Protein AF-A0A1I1KFM7-F1 (afdb_monomer_lite)

Foldseek 3Di:
DDDDDPDDPPPPPPPPPAADDPVNLVVQLVVQLVVVVVVVAVDSNQLSVQLSVVCCVVCRHPVCCVVQDPVNSVVSSCVSGDPLRVQFDPCDPVNLVVQLVVQLVVCVVVVPPDSNQLSVQLSVLCCVQQGGPVSVVVDDPVSSVVSSVVSD

pLDDT: mean 82.23, std 13.73, range [41.28, 96.25]

Radius of gyration: 26.23 Å; chains: 1; bounding box: 66×29×95 Å

Organism: NCBI:txid927664

Sequence (152 aa):
MKNKFVWLLLLTLAACTPRWEDEEKEKFRQDCMRGATNSNFGNPEVYCDCMLNNLMKAYPNPDDIHELTPEQLATYAMDCADSAQRDAIVWQPAVEQAFKDSCLKMAAQTQKVNPDQYCDCVLDGVKKRFRTTNDLSQLNPQTMQAIGQTCQ

Secondary structure (DSSP, 8-state):
---------------------HHHHHHHHHHHHHHHHHTT-S-HHHHHHHHHHHHHHH-SSGGGGGG--HHHHHHHHHHH--HHHHTB----HHHHHHHHHHHHHHHHHTT-SSHHHHHHHHHHHHHHH--BHHHHTT--HHHHHHHHHTT-

Structure (mmCIF, N/CA/C/O backbone):
data_AF-A0A1I1KFM7-F1
#
_entry.id   AF-A0A1I1KFM7-F1
#
loop_
_atom_site.group_PDB
_atom_site.id
_atom_site.type_symbol
_atom_site.label_atom_id
_atom_site.label_alt_id
_atom_site.label_comp_id
_atom_site.label_asym_id
_atom_site.label_entity_id
_atom_site.label_seq_id
_atom_site.pdbx_PDB_ins_code
_atom_site.Cartn_x
_atom_site.Cartn_y
_atom_site.Cartn_z
_atom_site.occupancy
_atom_site.B_iso_or_equiv
_atom_site.auth_seq_id
_atom_site.auth_comp_id
_atom_site.auth_asym_id
_atom_site.auth_atom_id
_atom_site.pdbx_PDB_model_num
ATOM 1 N N . MET A 1 1 ? 43.068 -18.664 -65.255 1.00 41.28 1 MET A N 1
ATOM 2 C CA . MET A 1 1 ? 43.772 -18.554 -63.957 1.00 41.28 1 MET A CA 1
ATOM 3 C C . MET A 1 1 ? 43.002 -17.558 -63.099 1.00 41.28 1 MET A C 1
ATOM 5 O O . MET A 1 1 ? 42.843 -16.429 -63.521 1.00 41.28 1 MET A O 1
ATOM 9 N N . LYS A 1 2 ? 42.181 -18.081 -62.176 1.00 49.47 2 LYS A N 1
ATOM 10 C CA . LYS A 1 2 ? 42.231 -17.822 -60.721 1.00 49.47 2 LYS A CA 1
ATOM 11 C C . LYS A 1 2 ? 42.126 -16.336 -60.341 1.00 49.47 2 LYS A C 1
ATOM 13 O O . LYS A 1 2 ? 43.108 -15.621 -60.429 1.00 49.47 2 LYS A O 1
ATOM 18 N N . ASN A 1 3 ? 40.939 -15.931 -59.883 1.00 44.62 3 ASN A N 1
ATOM 19 C CA . ASN A 1 3 ? 40.751 -15.310 -58.565 1.00 44.62 3 ASN A CA 1
ATOM 20 C C . ASN A 1 3 ? 39.252 -15.283 -58.229 1.00 44.62 3 ASN A C 1
ATOM 22 O O . ASN A 1 3 ? 38.546 -14.297 -58.399 1.00 44.62 3 ASN A O 1
ATOM 26 N N . LYS A 1 4 ? 38.771 -16.454 -57.797 1.00 54.16 4 LYS A N 1
ATOM 27 C CA . LYS A 1 4 ? 37.578 -16.586 -56.956 1.00 54.16 4 LYS A CA 1
ATOM 28 C C . LYS A 1 4 ? 37.987 -16.225 -55.522 1.00 54.16 4 LYS A C 1
ATOM 30 O O . LYS A 1 4 ? 39.154 -16.401 -55.188 1.00 54.16 4 LYS A O 1
ATOM 35 N N . PHE A 1 5 ? 37.014 -15.855 -54.693 1.00 50.94 5 PHE A N 1
ATOM 36 C CA . PHE A 1 5 ? 37.128 -15.765 -53.231 1.00 50.94 5 PHE A CA 1
ATOM 37 C C . PHE A 1 5 ? 37.816 -14.521 -52.651 1.00 50.94 5 PHE A C 1
ATOM 39 O O . PHE A 1 5 ? 38.772 -14.622 -51.891 1.00 50.94 5 PHE A O 1
ATOM 46 N N . VAL A 1 6 ? 37.222 -13.346 -52.871 1.00 54.34 6 VAL A N 1
ATOM 47 C CA . VAL A 1 6 ? 37.162 -12.359 -51.780 1.00 54.34 6 VAL A CA 1
ATOM 48 C C . VAL A 1 6 ? 35.892 -12.674 -50.992 1.00 54.34 6 VAL A C 1
ATOM 50 O O . VAL A 1 6 ? 34.801 -12.210 -51.308 1.00 54.34 6 VAL A O 1
ATOM 53 N N . TRP A 1 7 ? 36.060 -13.598 -50.044 1.00 49.91 7 TRP A N 1
ATOM 54 C CA . TRP A 1 7 ? 35.162 -13.890 -48.927 1.00 49.91 7 TRP A CA 1
ATOM 55 C C . TRP A 1 7 ? 34.634 -12.568 -48.337 1.00 49.91 7 TRP A C 1
ATOM 57 O O . TRP A 1 7 ? 35.424 -11.713 -47.956 1.00 49.91 7 TRP A O 1
ATOM 67 N N . LEU A 1 8 ? 33.332 -12.268 -48.364 1.00 52.88 8 LEU A N 1
ATOM 68 C CA . LEU A 1 8 ? 32.340 -12.754 -47.392 1.00 52.88 8 LEU A CA 1
ATOM 69 C C . LEU A 1 8 ? 32.904 -12.864 -45.964 1.00 52.88 8 LEU A C 1
ATOM 71 O O . LEU A 1 8 ? 32.916 -13.932 -45.366 1.00 52.88 8 LEU A O 1
ATOM 75 N N . LEU A 1 9 ? 33.365 -11.738 -45.422 1.00 56.00 9 LEU A N 1
ATOM 76 C CA . LEU A 1 9 ? 33.525 -11.511 -43.981 1.00 56.00 9 LEU A CA 1
ATOM 77 C C . LEU A 1 9 ? 32.798 -10.215 -43.587 1.00 56.00 9 LEU A C 1
ATOM 79 O O . LEU A 1 9 ? 33.349 -9.326 -42.949 1.00 56.00 9 LEU A O 1
ATOM 83 N N . LEU A 1 10 ? 31.520 -10.115 -43.966 1.00 58.28 10 LEU A N 1
ATOM 84 C CA . LEU A 1 10 ? 30.553 -9.335 -43.194 1.00 58.28 10 LEU A CA 1
ATOM 85 C C . LEU A 1 10 ? 30.212 -10.179 -41.962 1.00 58.28 10 LEU A C 1
ATOM 87 O O . LEU A 1 10 ? 29.202 -10.874 -41.918 1.00 58.28 10 LEU A O 1
ATOM 91 N N . LEU A 1 11 ? 31.127 -10.165 -40.990 1.00 57.09 11 LEU A N 1
ATOM 92 C CA . LEU A 1 11 ? 30.841 -10.512 -39.604 1.00 57.09 11 LEU A CA 1
ATOM 93 C C . LEU A 1 11 ? 29.806 -9.496 -39.122 1.00 57.09 11 LEU A C 1
ATOM 95 O O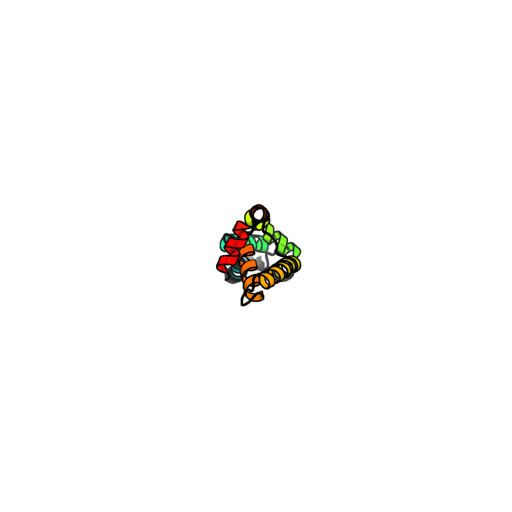 . LEU A 1 11 ? 30.134 -8.421 -38.625 1.00 57.09 11 LEU A O 1
ATOM 99 N N . THR A 1 12 ? 28.536 -9.827 -39.333 1.00 59.31 12 THR A N 1
ATOM 100 C CA . THR A 1 12 ? 27.434 -9.276 -38.563 1.00 59.31 12 THR A CA 1
ATOM 101 C C . THR A 1 12 ? 27.733 -9.604 -37.109 1.00 59.31 12 THR A C 1
ATOM 103 O O . THR A 1 12 ? 27.454 -10.709 -36.643 1.00 59.31 12 THR A O 1
ATOM 106 N N . LEU A 1 13 ? 28.354 -8.654 -36.409 1.00 56.12 13 LEU A N 1
ATOM 107 C CA . LEU A 1 13 ? 28.237 -8.528 -34.968 1.00 56.12 13 LEU A CA 1
ATOM 108 C C . LEU A 1 13 ? 26.736 -8.439 -34.700 1.00 56.12 13 LEU A C 1
ATOM 110 O O . LEU A 1 13 ? 26.142 -7.365 -34.775 1.00 56.12 13 LEU A O 1
ATOM 114 N N . ALA A 1 14 ? 26.101 -9.589 -34.475 1.00 57.88 14 ALA A N 1
ATOM 115 C CA . ALA A 1 14 ? 24.864 -9.635 -33.732 1.00 57.88 14 ALA A CA 1
ATOM 116 C C . ALA A 1 14 ? 25.236 -9.037 -32.378 1.00 57.88 14 ALA A C 1
ATOM 118 O O . ALA A 1 14 ? 25.845 -9.702 -31.545 1.00 57.88 14 ALA A O 1
ATOM 119 N N . ALA A 1 15 ? 25.011 -7.733 -32.230 1.00 58.00 15 ALA A N 1
ATOM 120 C CA . ALA A 1 15 ? 25.105 -7.079 -30.948 1.00 58.00 15 ALA A CA 1
ATOM 121 C C . ALA A 1 15 ? 24.150 -7.853 -30.039 1.00 58.00 15 ALA A C 1
ATOM 123 O O . ALA A 1 15 ? 22.933 -7.778 -30.220 1.00 58.00 15 ALA A O 1
ATOM 124 N N . CYS A 1 16 ? 24.704 -8.662 -29.134 1.00 60.09 16 CYS A N 1
ATOM 125 C CA . CYS A 1 16 ? 23.975 -9.145 -27.974 1.00 60.09 16 CYS A CA 1
ATOM 126 C C . CYS A 1 16 ? 23.626 -7.896 -27.178 1.00 60.09 16 CYS A C 1
ATOM 128 O O . CYS A 1 16 ? 24.408 -7.438 -26.351 1.00 60.09 16 CYS A O 1
ATOM 130 N N . THR A 1 17 ? 22.500 -7.273 -27.514 1.00 62.38 17 THR A N 1
ATOM 131 C CA . THR A 1 17 ? 21.902 -6.287 -26.636 1.00 62.38 17 THR A CA 1
ATOM 132 C C . THR A 1 17 ? 21.457 -7.056 -25.400 1.00 62.38 17 THR A C 1
ATOM 134 O O . THR A 1 17 ? 20.707 -8.025 -25.558 1.00 62.38 17 THR A O 1
ATOM 137 N N . PRO A 1 18 ? 21.953 -6.695 -24.202 1.00 69.94 18 PRO A N 1
ATOM 138 C CA . PRO A 1 18 ? 21.435 -7.264 -22.973 1.00 69.94 18 PRO A CA 1
ATOM 139 C C . PRO A 1 18 ? 19.925 -7.053 -22.982 1.00 69.94 18 PRO A C 1
ATOM 141 O O . PRO A 1 18 ? 19.438 -5.959 -23.284 1.00 69.94 18 PRO A O 1
ATOM 144 N N . ARG A 1 19 ? 19.191 -8.135 -22.770 1.00 83.19 19 ARG A N 1
ATOM 145 C CA . ARG A 1 19 ? 17.738 -8.148 -22.728 1.00 83.19 19 ARG A CA 1
ATOM 146 C C . ARG A 1 19 ? 17.337 -8.946 -21.515 1.00 83.19 19 ARG A C 1
ATOM 148 O O . ARG A 1 19 ? 18.059 -9.834 -21.091 1.00 83.19 19 ARG A O 1
ATOM 155 N N . TRP A 1 20 ? 16.149 -8.640 -21.030 1.00 91.44 20 TRP A N 1
ATOM 156 C CA . TRP A 1 20 ? 15.516 -9.420 -19.990 1.00 91.44 20 TRP A CA 1
ATOM 157 C C . TRP A 1 20 ? 15.339 -10.869 -20.435 1.00 91.44 20 TRP A C 1
ATOM 159 O O . TRP A 1 20 ? 14.562 -11.160 -21.359 1.00 91.44 20 TRP A O 1
ATOM 169 N N . GLU A 1 21 ? 16.013 -11.762 -19.731 1.00 92.38 21 GLU A N 1
ATOM 170 C CA . GLU A 1 21 ? 15.835 -13.197 -19.838 1.00 92.38 21 GLU A CA 1
ATOM 171 C C . GLU A 1 21 ? 14.593 -13.635 -19.054 1.00 92.38 21 GLU A C 1
ATOM 173 O O . GLU A 1 21 ? 14.087 -12.938 -18.167 1.00 92.38 21 GLU A O 1
ATOM 178 N N . ASP A 1 22 ? 14.046 -14.797 -19.400 1.00 93.31 22 ASP A N 1
ATOM 179 C CA . ASP A 1 22 ? 12.795 -15.264 -18.793 1.00 93.31 22 ASP A CA 1
ATOM 180 C C . ASP A 1 22 ? 12.935 -15.533 -17.288 1.00 93.31 22 ASP A C 1
ATOM 182 O O . ASP A 1 22 ? 11.993 -15.288 -16.532 1.00 93.31 22 ASP A O 1
ATOM 186 N N . GLU A 1 23 ? 14.123 -15.943 -16.840 1.00 92.06 23 GLU A N 1
ATOM 187 C CA . GLU A 1 23 ? 14.439 -16.115 -15.419 1.00 92.06 23 GLU A CA 1
ATOM 188 C C . GLU A 1 23 ? 14.373 -14.786 -14.648 1.00 92.06 23 GLU A C 1
ATOM 190 O O . GLU A 1 23 ? 13.811 -14.726 -13.555 1.00 92.06 23 GLU A O 1
ATOM 195 N N . GLU A 1 24 ? 14.871 -13.695 -15.231 1.00 91.38 24 GLU A N 1
ATOM 196 C CA . GLU A 1 24 ? 14.874 -12.368 -14.604 1.00 91.38 24 GLU A CA 1
ATOM 197 C C . GLU A 1 24 ? 13.466 -11.777 -14.535 1.00 91.38 24 GLU A C 1
ATOM 199 O O . GLU A 1 24 ? 13.058 -11.227 -13.509 1.00 91.38 24 GLU A O 1
ATOM 204 N N . LYS A 1 25 ? 12.688 -11.948 -15.610 1.00 94.38 25 LYS A N 1
ATOM 205 C CA . LYS A 1 25 ? 11.270 -11.565 -15.651 1.00 94.38 25 LYS A CA 1
ATOM 206 C C . LYS A 1 25 ? 10.475 -12.292 -14.576 1.00 94.38 25 LYS A C 1
ATOM 208 O O . LYS A 1 25 ? 9.661 -11.678 -13.886 1.00 94.38 25 LYS A O 1
ATOM 213 N N . GLU A 1 26 ? 10.700 -13.596 -14.439 1.00 94.88 26 GLU A N 1
ATOM 214 C CA . GLU A 1 26 ? 10.005 -14.412 -13.450 1.00 94.88 26 GLU A CA 1
ATOM 215 C C . GLU A 1 26 ? 10.414 -14.041 -12.026 1.00 94.88 26 GLU A C 1
ATOM 217 O O . GLU A 1 26 ? 9.558 -13.864 -11.158 1.00 94.88 26 GLU A O 1
ATOM 222 N N . LYS A 1 27 ? 11.708 -13.812 -11.796 1.00 92.81 27 LYS A N 1
ATOM 223 C CA . LYS A 1 27 ? 12.203 -13.313 -10.515 1.00 92.81 27 LYS A CA 1
ATOM 224 C C . LYS A 1 27 ? 11.543 -11.987 -10.133 1.00 92.81 27 LYS A C 1
ATOM 226 O O . LYS A 1 27 ? 11.048 -11.856 -9.012 1.00 92.81 27 LYS A O 1
ATOM 231 N N . PHE A 1 28 ? 11.486 -11.029 -11.061 1.00 92.62 28 PHE A N 1
ATOM 232 C CA . PHE A 1 28 ? 10.807 -9.755 -10.835 1.00 92.62 28 PHE A CA 1
ATOM 233 C C . PHE A 1 28 ? 9.329 -9.961 -10.495 1.00 92.62 28 PHE A C 1
ATOM 235 O O . PHE A 1 28 ? 8.847 -9.404 -9.508 1.00 92.62 28 PHE A O 1
ATOM 242 N N . ARG A 1 29 ? 8.609 -10.784 -11.271 1.00 93.12 29 ARG A N 1
ATOM 243 C CA . ARG A 1 29 ? 7.198 -11.103 -11.012 1.00 93.12 29 ARG A CA 1
ATOM 244 C C . ARG A 1 29 ? 6.993 -11.651 -9.607 1.00 93.12 29 ARG A C 1
ATOM 246 O O . ARG A 1 29 ? 6.119 -11.166 -8.897 1.00 93.12 29 ARG A O 1
ATOM 253 N N . GLN A 1 30 ? 7.798 -12.619 -9.182 1.00 92.62 30 GLN A N 1
ATOM 254 C CA . GLN A 1 30 ? 7.671 -13.227 -7.857 1.00 92.62 30 GLN A CA 1
ATOM 255 C C . GLN A 1 30 ? 7.919 -12.229 -6.726 1.00 92.62 30 GLN A C 1
ATOM 257 O O . GLN A 1 30 ? 7.156 -12.188 -5.756 1.00 92.62 30 GLN A O 1
ATOM 262 N N . ASP A 1 31 ? 8.965 -11.411 -6.844 1.00 90.00 31 ASP A N 1
ATOM 263 C CA . ASP A 1 31 ? 9.295 -10.405 -5.836 1.00 90.00 31 ASP A CA 1
ATOM 264 C C . ASP A 1 31 ? 8.229 -9.291 -5.801 1.00 90.00 31 ASP A C 1
ATOM 266 O O . ASP A 1 31 ? 7.770 -8.905 -4.720 1.00 90.00 31 ASP A O 1
ATOM 270 N N . CYS A 1 32 ? 7.738 -8.863 -6.967 1.00 89.81 32 CYS A N 1
ATOM 271 C CA . CYS A 1 32 ? 6.625 -7.929 -7.083 1.00 89.81 32 CYS A CA 1
ATOM 272 C C . CYS A 1 32 ? 5.340 -8.493 -6.467 1.00 89.81 32 CYS A C 1
ATOM 274 O O . CYS A 1 32 ? 4.719 -7.818 -5.650 1.00 89.81 32 CYS A O 1
ATOM 276 N N . MET A 1 33 ? 4.953 -9.733 -6.782 1.00 88.31 33 MET A N 1
ATOM 277 C CA . MET A 1 33 ? 3.734 -10.350 -6.250 1.00 88.31 33 MET A CA 1
ATOM 278 C C . MET A 1 33 ? 3.798 -10.496 -4.730 1.00 88.31 33 MET A C 1
ATOM 280 O O . MET A 1 33 ? 2.798 -10.262 -4.047 1.00 88.31 33 MET A O 1
ATOM 284 N N . ARG A 1 34 ? 4.973 -10.824 -4.177 1.00 84.94 34 ARG A N 1
ATOM 285 C CA . ARG A 1 34 ? 5.190 -10.875 -2.724 1.00 84.94 34 ARG A CA 1
ATOM 286 C C . ARG A 1 34 ? 4.947 -9.507 -2.082 1.00 84.94 34 ARG A C 1
ATOM 288 O O . ARG A 1 34 ? 4.278 -9.433 -1.055 1.00 84.94 34 ARG A O 1
ATOM 295 N N . GLY A 1 35 ? 5.439 -8.431 -2.700 1.00 78.19 35 GLY A N 1
ATOM 296 C CA . GLY A 1 35 ? 5.174 -7.058 -2.259 1.00 78.19 35 GLY A CA 1
ATOM 297 C C . GLY A 1 35 ? 3.706 -6.655 -2.422 1.00 78.19 35 GLY A C 1
ATOM 298 O O . GLY A 1 35 ? 3.081 -6.163 -1.486 1.00 78.19 35 GLY A O 1
ATOM 299 N N . ALA A 1 36 ? 3.123 -6.937 -3.583 1.00 74.69 36 ALA A N 1
ATOM 300 C CA . ALA A 1 36 ? 1.768 -6.541 -3.938 1.00 74.69 36 ALA A CA 1
ATOM 301 C C . ALA A 1 36 ? 0.693 -7.264 -3.106 1.00 74.69 36 ALA A C 1
ATOM 303 O O . ALA A 1 36 ? -0.339 -6.684 -2.765 1.00 74.69 36 ALA A O 1
ATOM 304 N N . THR A 1 37 ? 0.952 -8.506 -2.695 1.00 65.38 37 THR A N 1
ATOM 305 C CA . THR A 1 37 ? 0.071 -9.237 -1.771 1.00 65.38 37 THR A CA 1
ATOM 306 C C . THR A 1 37 ? 0.017 -8.552 -0.401 1.00 65.38 37 THR A C 1
ATOM 308 O O . THR A 1 37 ? -1.055 -8.439 0.190 1.00 65.38 37 THR A O 1
ATOM 311 N N . ASN A 1 38 ? 1.144 -8.012 0.076 1.00 58.16 38 ASN A N 1
ATOM 312 C CA . ASN A 1 38 ? 1.208 -7.280 1.347 1.00 58.16 38 ASN A CA 1
ATOM 313 C C . ASN A 1 38 ? 0.563 -5.890 1.260 1.00 58.16 38 ASN A C 1
ATOM 315 O O . ASN A 1 38 ? 0.053 -5.372 2.251 1.00 58.16 38 ASN A O 1
ATOM 319 N N . SER A 1 39 ? 0.555 -5.303 0.066 1.00 56.69 39 SER A N 1
ATOM 320 C CA . SER A 1 39 ? -0.047 -4.001 -0.223 1.00 56.69 39 SER A CA 1
ATOM 321 C C . SER A 1 39 ? -1.503 -4.088 -0.708 1.00 56.69 39 SER A C 1
ATOM 323 O O . SER A 1 39 ? -2.102 -3.063 -1.019 1.00 56.69 39 SER A O 1
ATOM 325 N N . ASN A 1 40 ? -2.103 -5.287 -0.704 1.00 57.50 40 ASN A N 1
ATOM 326 C CA . ASN A 1 40 ? -3.527 -5.524 -0.972 1.00 57.50 40 ASN A CA 1
ATOM 327 C C . ASN A 1 40 ? -3.996 -5.081 -2.381 1.00 57.50 40 ASN A C 1
ATOM 329 O O . ASN A 1 40 ? -5.144 -4.655 -2.549 1.00 57.50 40 ASN A O 1
ATOM 333 N N . PHE A 1 41 ? -3.119 -5.198 -3.389 1.00 59.97 41 PHE A N 1
ATOM 334 C CA . PHE A 1 41 ? -3.446 -4.952 -4.801 1.00 59.97 41 PHE A CA 1
ATOM 335 C C . PHE A 1 41 ? -4.543 -5.922 -5.279 1.00 59.97 41 PHE A C 1
ATOM 337 O O . PHE A 1 41 ? -4.519 -7.105 -4.943 1.00 59.97 41 PHE A O 1
ATOM 344 N N . GLY A 1 42 ? -5.521 -5.428 -6.051 1.00 64.38 42 GLY A N 1
ATOM 345 C CA . GLY A 1 42 ? -6.727 -6.186 -6.426 1.00 64.38 42 GLY A CA 1
ATOM 346 C C . GLY A 1 42 ? -6.427 -7.469 -7.208 1.00 64.38 42 GLY A C 1
ATOM 347 O O . GLY A 1 42 ? -6.965 -8.528 -6.890 1.00 64.38 42 GLY A O 1
ATOM 348 N N . ASN A 1 43 ? -5.521 -7.383 -8.184 1.00 80.62 43 ASN A N 1
ATOM 349 C CA . ASN A 1 43 ? -4.923 -8.534 -8.854 1.00 80.62 43 ASN A CA 1
ATOM 350 C C . ASN A 1 43 ? -3.396 -8.326 -8.947 1.00 80.62 43 ASN A C 1
ATOM 352 O O . ASN A 1 43 ? -2.939 -7.591 -9.828 1.00 80.62 43 ASN A O 1
ATOM 356 N N . PRO A 1 44 ? -2.612 -8.939 -8.039 1.00 82.94 44 PRO A N 1
ATOM 357 C CA . PRO A 1 44 ? -1.158 -8.802 -8.015 1.00 82.94 44 PRO A CA 1
ATOM 358 C C . PRO A 1 44 ? -0.471 -9.218 -9.319 1.00 82.94 44 PRO A C 1
ATOM 360 O O . PRO A 1 44 ? 0.512 -8.594 -9.697 1.00 82.94 44 PRO A O 1
ATOM 363 N N . GLU A 1 45 ? -0.991 -10.225 -10.023 1.00 87.31 45 GLU A N 1
ATOM 364 C CA . GLU A 1 45 ? -0.411 -10.720 -11.278 1.00 87.31 45 GLU A CA 1
ATOM 365 C C . GLU A 1 45 ? -0.510 -9.657 -12.380 1.00 87.31 45 GLU A C 1
ATOM 367 O O . GLU A 1 45 ? 0.502 -9.253 -12.946 1.00 87.31 45 GLU A O 1
ATOM 372 N N . VAL A 1 46 ? -1.711 -9.105 -12.592 1.00 87.00 46 VAL A N 1
ATOM 373 C CA . VAL A 1 46 ? -1.950 -8.039 -13.584 1.00 87.00 46 VAL A CA 1
ATOM 374 C C . VAL A 1 46 ? -1.116 -6.792 -13.281 1.00 87.00 46 VAL A C 1
ATOM 376 O O . VAL A 1 46 ? -0.542 -6.191 -14.191 1.00 87.00 46 VAL A O 1
ATOM 379 N N . TYR A 1 47 ? -1.026 -6.410 -12.005 1.00 87.88 47 TYR A N 1
ATOM 380 C CA . TYR A 1 47 ? -0.199 -5.285 -11.575 1.00 87.88 47 TYR A CA 1
ATOM 381 C C . TYR A 1 47 ? 1.287 -5.533 -11.871 1.00 87.88 47 TYR A C 1
ATOM 383 O O . TYR A 1 47 ? 1.952 -4.694 -12.480 1.00 87.88 47 TYR A O 1
ATOM 391 N N . CYS A 1 48 ? 1.806 -6.698 -11.485 1.00 91.81 48 CYS A N 1
ATOM 392 C CA . CYS A 1 48 ? 3.216 -7.027 -11.653 1.00 91.81 48 CYS A CA 1
ATOM 393 C C . CYS A 1 48 ? 3.616 -7.212 -13.116 1.00 91.81 48 CYS A C 1
ATOM 395 O O . CYS A 1 48 ? 4.709 -6.793 -13.497 1.00 91.81 48 CYS A O 1
ATOM 397 N N . ASP A 1 49 ? 2.729 -7.748 -13.952 1.00 93.00 49 ASP A N 1
ATOM 398 C CA . ASP A 1 49 ? 2.948 -7.805 -15.395 1.00 93.00 49 ASP A CA 1
ATOM 399 C C . ASP A 1 49 ? 2.957 -6.412 -16.025 1.00 93.00 49 ASP A C 1
ATOM 401 O O . ASP A 1 49 ? 3.793 -6.131 -16.886 1.00 93.00 49 ASP A O 1
ATOM 405 N N . CYS A 1 50 ? 2.075 -5.508 -15.595 1.00 92.81 50 CYS A N 1
ATOM 406 C CA . CYS A 1 50 ? 2.128 -4.118 -16.039 1.00 92.81 50 CYS A CA 1
ATOM 407 C C . CYS A 1 50 ? 3.461 -3.458 -15.650 1.00 92.81 50 CYS A C 1
ATOM 409 O O . CYS A 1 50 ? 4.124 -2.864 -16.505 1.00 92.81 50 CYS A O 1
ATOM 411 N N . MET A 1 51 ? 3.890 -3.622 -14.393 1.00 93.56 51 MET A N 1
ATOM 412 C CA . MET A 1 51 ? 5.150 -3.070 -13.889 1.00 93.56 51 MET A CA 1
ATOM 413 C C . MET A 1 51 ? 6.344 -3.583 -14.689 1.00 93.56 51 MET A C 1
ATOM 415 O O . MET A 1 51 ? 7.146 -2.789 -15.177 1.00 93.56 51 MET A O 1
ATOM 419 N N . LEU A 1 52 ? 6.429 -4.901 -14.882 1.00 94.00 52 LEU A N 1
ATOM 420 C CA . LEU A 1 52 ? 7.496 -5.526 -15.655 1.00 94.00 52 LEU A CA 1
ATOM 421 C C . LEU A 1 52 ? 7.526 -4.994 -17.092 1.00 94.00 52 LEU A C 1
ATOM 423 O O . LEU A 1 52 ? 8.583 -4.617 -17.591 1.00 94.00 52 LEU A O 1
ATOM 427 N N . ASN A 1 53 ? 6.367 -4.903 -17.747 1.00 94.25 53 ASN A N 1
ATOM 428 C CA . ASN A 1 53 ? 6.274 -4.389 -19.112 1.00 94.25 53 ASN A CA 1
ATOM 429 C C . ASN A 1 53 ? 6.715 -2.923 -19.226 1.00 94.25 53 ASN A C 1
ATOM 431 O O . ASN A 1 53 ? 7.311 -2.545 -20.236 1.00 94.25 53 ASN A O 1
ATOM 435 N N . ASN A 1 54 ? 6.423 -2.091 -18.226 1.00 93.62 54 ASN A N 1
ATOM 436 C CA . ASN A 1 54 ? 6.864 -0.698 -18.203 1.00 93.62 54 ASN A CA 1
ATOM 437 C C . ASN A 1 54 ? 8.375 -0.594 -17.967 1.00 93.62 54 ASN A C 1
ATOM 439 O O . ASN A 1 54 ? 9.055 0.132 -18.695 1.00 93.62 54 ASN A O 1
ATOM 443 N N . LEU A 1 55 ? 8.915 -1.379 -17.031 1.00 93.19 55 LEU A N 1
ATOM 444 C CA . LEU A 1 55 ? 10.349 -1.411 -16.747 1.00 93.19 55 LEU A CA 1
ATOM 445 C C . LEU A 1 55 ? 11.156 -1.942 -17.931 1.00 93.19 55 LEU A C 1
ATOM 447 O O . LEU A 1 55 ? 12.126 -1.308 -18.310 1.00 93.19 55 LEU A O 1
ATOM 451 N N . MET A 1 56 ? 10.724 -3.016 -18.595 1.00 93.56 56 MET A N 1
ATOM 452 C CA . MET A 1 56 ? 11.402 -3.545 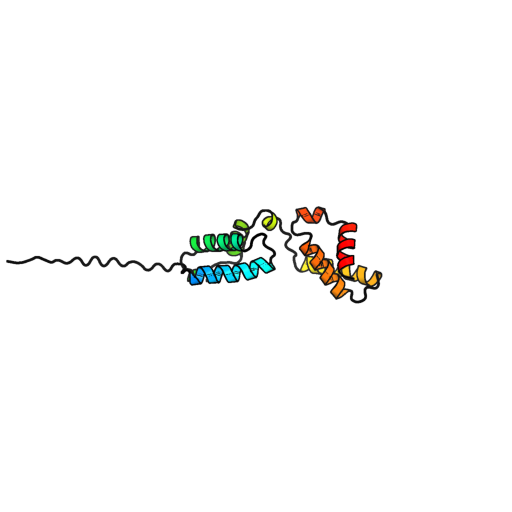-19.788 1.00 93.56 56 MET A CA 1
ATOM 453 C C . MET A 1 56 ? 11.457 -2.544 -20.953 1.00 93.56 56 MET A C 1
ATOM 455 O O . MET A 1 56 ? 12.368 -2.601 -21.778 1.00 93.56 56 MET A O 1
ATOM 459 N N . LYS A 1 57 ? 10.474 -1.638 -21.057 1.00 91.62 57 LYS A N 1
ATOM 460 C CA . LYS A 1 57 ? 10.462 -0.579 -22.080 1.00 91.62 57 LYS A CA 1
ATOM 461 C C . LYS A 1 57 ? 11.413 0.564 -21.734 1.00 91.62 57 LYS A C 1
ATOM 463 O O . LYS A 1 57 ? 12.044 1.103 -22.638 1.00 91.62 57 LYS A O 1
ATOM 468 N N . ALA A 1 58 ? 11.473 0.948 -20.461 1.00 91.25 58 ALA A N 1
ATOM 469 C CA . ALA A 1 58 ? 12.305 2.052 -19.986 1.00 91.25 58 ALA A CA 1
ATOM 470 C C . ALA A 1 58 ? 13.774 1.642 -19.783 1.00 91.25 58 ALA A C 1
ATOM 472 O O . ALA A 1 58 ? 14.671 2.422 -20.086 1.00 91.25 58 ALA A O 1
ATOM 473 N N . TYR A 1 59 ? 13.996 0.399 -19.352 1.00 92.50 59 TYR A N 1
ATOM 474 C CA . TYR A 1 59 ? 15.284 -0.219 -19.043 1.00 92.50 59 TYR A CA 1
ATOM 475 C C . TYR A 1 59 ? 15.399 -1.553 -19.803 1.00 92.50 59 TYR A C 1
ATOM 477 O O . TYR A 1 59 ? 15.140 -2.622 -19.244 1.00 92.50 59 TYR A O 1
ATOM 485 N N . PRO A 1 60 ? 15.737 -1.527 -21.108 1.00 90.75 60 PRO A N 1
ATOM 486 C CA . PRO A 1 60 ? 15.854 -2.744 -21.913 1.00 90.75 60 PRO A CA 1
ATOM 487 C C . PRO A 1 60 ? 16.927 -3.713 -21.407 1.00 90.75 60 PRO A C 1
ATOM 489 O O . PRO A 1 60 ? 16.798 -4.919 -21.625 1.00 90.75 60 PRO A O 1
ATOM 492 N N . ASN A 1 61 ? 17.954 -3.186 -20.736 1.00 90.12 61 ASN A N 1
ATOM 493 C CA . ASN A 1 61 ? 18.940 -3.956 -19.998 1.00 90.12 61 ASN A CA 1
ATOM 494 C C . ASN A 1 61 ? 18.503 -4.049 -18.520 1.00 90.12 61 ASN A C 1
ATOM 496 O O . ASN A 1 61 ? 18.364 -3.007 -17.875 1.00 90.12 61 ASN A O 1
ATOM 500 N N . PRO A 1 62 ? 18.279 -5.256 -17.974 1.00 88.31 62 PRO A N 1
ATOM 501 C CA . PRO A 1 62 ? 17.853 -5.437 -16.584 1.00 88.31 62 PRO A CA 1
ATOM 502 C C . PRO A 1 62 ? 18.878 -4.915 -15.571 1.00 88.31 62 PRO A C 1
ATOM 504 O O . PRO A 1 62 ? 18.487 -4.485 -14.485 1.00 88.31 62 PRO A O 1
ATOM 507 N N . ASP A 1 63 ? 20.166 -4.882 -15.928 1.00 88.94 63 ASP A N 1
ATOM 508 C CA . ASP A 1 63 ? 21.188 -4.317 -15.049 1.00 88.94 63 ASP A CA 1
ATOM 509 C C . ASP A 1 63 ? 20.930 -2.836 -14.778 1.00 88.94 63 ASP A C 1
ATOM 511 O O . ASP A 1 63 ? 21.220 -2.390 -13.678 1.00 88.94 63 ASP A O 1
ATOM 515 N N . ASP A 1 64 ? 20.310 -2.086 -15.694 1.00 90.88 64 ASP A N 1
ATOM 516 C CA . ASP A 1 64 ? 20.086 -0.639 -15.564 1.00 90.88 64 ASP A CA 1
ATOM 517 C C . ASP A 1 64 ? 18.968 -0.292 -14.554 1.00 90.88 64 ASP A C 1
ATOM 519 O O . ASP A 1 64 ? 18.782 0.871 -14.202 1.00 90.88 64 ASP A O 1
ATOM 523 N N . ILE A 1 65 ? 18.235 -1.283 -14.022 1.00 87.38 65 ILE A N 1
ATOM 524 C CA . ILE A 1 65 ? 17.154 -1.062 -13.037 1.00 87.38 65 ILE A CA 1
ATOM 525 C C . ILE A 1 65 ? 17.661 -0.357 -11.771 1.00 87.38 65 ILE A C 1
ATOM 527 O O . ILE A 1 65 ? 16.893 0.332 -11.104 1.00 87.38 65 ILE A O 1
ATOM 531 N N . HIS A 1 66 ? 18.944 -0.492 -11.425 1.00 86.56 66 HIS A N 1
ATOM 532 C CA . HIS A 1 66 ? 19.530 0.202 -10.273 1.00 86.56 66 HIS A CA 1
ATOM 533 C C . HIS A 1 66 ? 19.519 1.736 -10.407 1.00 86.56 66 HIS A C 1
ATOM 535 O O . HIS A 1 66 ? 19.646 2.431 -9.400 1.00 86.56 66 HIS A O 1
ATOM 541 N N . GLU A 1 67 ? 19.353 2.265 -11.622 1.00 91.25 67 GLU A N 1
ATOM 542 C CA . GLU A 1 67 ? 19.222 3.701 -11.884 1.00 91.25 67 GLU A CA 1
ATOM 543 C C . GLU A 1 67 ? 17.799 4.225 -11.622 1.00 91.25 67 GLU A C 1
ATOM 545 O O . GLU A 1 67 ? 17.571 5.436 -11.633 1.00 91.25 67 GLU A O 1
ATOM 550 N N . LEU A 1 68 ? 16.830 3.333 -11.383 1.00 90.06 68 LEU A N 1
ATOM 551 C CA . LEU A 1 68 ? 15.440 3.687 -11.126 1.00 90.06 68 LEU A CA 1
ATOM 552 C C . LEU A 1 68 ? 15.311 4.479 -9.821 1.00 90.06 68 LEU A C 1
ATOM 554 O O . LEU A 1 68 ? 15.553 3.963 -8.725 1.00 90.06 68 LEU A O 1
ATOM 558 N N . THR A 1 69 ? 14.855 5.727 -9.919 1.00 91.88 69 THR A N 1
ATOM 559 C CA . THR A 1 69 ? 14.583 6.530 -8.726 1.00 91.88 69 THR A CA 1
ATOM 560 C C . THR A 1 69 ? 13.267 6.107 -8.061 1.00 91.88 69 THR A C 1
ATOM 562 O O . THR A 1 69 ? 12.357 5.599 -8.727 1.00 91.88 69 THR A O 1
ATOM 565 N N . PRO A 1 70 ? 13.093 6.373 -6.752 1.00 84.62 70 PRO A N 1
ATOM 566 C CA . PRO A 1 70 ? 11.816 6.140 -6.077 1.00 84.62 70 PRO A CA 1
ATOM 567 C C . PRO A 1 70 ? 10.626 6.852 -6.744 1.00 84.62 70 PRO A C 1
ATOM 569 O O . PRO A 1 70 ? 9.516 6.328 -6.754 1.00 84.62 70 PRO A O 1
ATOM 572 N N . GLU A 1 71 ? 10.853 8.028 -7.332 1.00 83.88 71 GLU A N 1
ATOM 573 C CA . GLU A 1 71 ? 9.827 8.832 -8.013 1.00 83.88 71 GLU A CA 1
ATOM 574 C C . GLU A 1 71 ? 9.392 8.199 -9.342 1.00 83.88 71 GLU A C 1
ATOM 576 O O . GLU A 1 71 ? 8.198 8.129 -9.650 1.00 83.88 71 GLU A O 1
ATOM 581 N N . GLN A 1 72 ? 10.348 7.680 -10.116 1.00 87.56 72 GLN A N 1
ATOM 582 C CA . GLN A 1 72 ? 10.062 6.936 -11.343 1.00 87.56 72 GLN A CA 1
ATOM 583 C C . GLN A 1 72 ? 9.332 5.630 -11.028 1.00 87.56 72 GLN A C 1
ATOM 585 O O . GLN A 1 72 ? 8.326 5.317 -11.663 1.00 87.56 72 GLN A O 1
ATOM 590 N N . LEU A 1 73 ? 9.779 4.907 -9.997 1.00 86.25 73 LEU A N 1
ATOM 591 C CA . LEU A 1 73 ? 9.110 3.694 -9.533 1.00 86.25 73 LEU A CA 1
ATOM 592 C C . LEU A 1 73 ? 7.657 3.974 -9.124 1.00 86.25 73 LEU A C 1
ATOM 594 O O . LEU A 1 73 ? 6.761 3.230 -9.519 1.00 86.25 73 LEU A O 1
ATOM 598 N N . ALA A 1 74 ? 7.414 5.055 -8.376 1.00 82.31 74 ALA A N 1
ATOM 599 C CA . ALA A 1 74 ? 6.067 5.468 -7.991 1.00 82.31 74 ALA A CA 1
ATOM 600 C C . ALA A 1 74 ? 5.197 5.811 -9.210 1.00 82.31 74 ALA A C 1
ATOM 602 O O . ALA A 1 74 ? 4.018 5.468 -9.237 1.00 82.31 74 ALA A O 1
ATOM 603 N N . THR A 1 75 ? 5.777 6.437 -10.236 1.00 85.94 75 THR A N 1
ATOM 604 C CA . THR A 1 75 ? 5.075 6.741 -11.491 1.00 85.94 75 THR A CA 1
ATOM 605 C C . THR A 1 75 ? 4.622 5.461 -12.190 1.00 85.94 75 THR A C 1
ATOM 607 O O . THR A 1 75 ? 3.435 5.310 -12.471 1.00 85.94 75 THR A O 1
ATOM 610 N N . TYR A 1 76 ? 5.523 4.492 -12.376 1.00 89.00 76 TYR A N 1
ATOM 611 C CA . TYR A 1 76 ? 5.159 3.205 -12.974 1.00 89.00 76 TYR A CA 1
ATOM 612 C C . TYR A 1 76 ? 4.120 2.450 -12.141 1.00 89.00 76 TYR A C 1
ATOM 614 O O . TYR A 1 76 ? 3.191 1.869 -12.700 1.00 89.00 76 TYR A O 1
ATOM 622 N N . ALA A 1 77 ? 4.235 2.506 -10.811 1.00 85.12 77 ALA A N 1
ATOM 623 C CA . ALA A 1 77 ? 3.257 1.909 -9.910 1.00 85.12 77 ALA A CA 1
ATOM 624 C C . ALA A 1 77 ? 1.864 2.534 -10.081 1.00 85.12 77 ALA A C 1
ATOM 626 O O . ALA A 1 77 ? 0.878 1.805 -10.121 1.00 85.12 77 ALA A O 1
ATOM 627 N N . MET A 1 78 ? 1.769 3.859 -10.235 1.00 82.00 78 MET A N 1
ATOM 628 C CA . MET A 1 78 ? 0.497 4.552 -10.477 1.00 82.00 78 MET A CA 1
ATOM 629 C C . MET A 1 78 ? -0.102 4.242 -11.851 1.00 82.00 78 MET A C 1
ATOM 631 O O . MET A 1 78 ? -1.319 4.087 -11.956 1.00 82.00 78 MET A O 1
ATOM 635 N N . ASP A 1 79 ? 0.728 4.114 -12.887 1.00 86.75 79 ASP A N 1
ATOM 636 C CA . ASP A 1 79 ? 0.275 3.738 -14.233 1.00 86.75 79 ASP A CA 1
ATOM 637 C C . ASP A 1 79 ? -0.321 2.325 -14.257 1.00 86.75 79 ASP A C 1
ATOM 639 O O . ASP A 1 79 ? -1.261 2.043 -15.003 1.00 86.75 79 ASP A O 1
ATOM 643 N N . CYS A 1 80 ? 0.213 1.443 -13.412 1.00 86.50 80 CYS A N 1
ATOM 644 C CA . CYS A 1 80 ? -0.248 0.068 -13.256 1.00 86.50 80 CYS A CA 1
ATOM 645 C C . CYS A 1 80 ? -1.339 -0.105 -12.200 1.00 86.50 80 CYS A C 1
ATOM 647 O O . CYS A 1 80 ? -1.935 -1.181 -12.104 1.00 86.50 80 CYS A O 1
ATOM 649 N N . ALA A 1 81 ? -1.615 0.941 -11.422 1.00 79.50 81 ALA A N 1
ATOM 650 C CA . ALA A 1 81 ? -2.625 0.910 -10.388 1.00 79.50 81 ALA A CA 1
ATOM 651 C C . ALA A 1 81 ? -4.035 0.942 -10.999 1.00 79.50 81 ALA A C 1
ATOM 653 O O . ALA A 1 81 ? -4.336 1.769 -11.866 1.00 79.50 81 ALA A O 1
ATOM 654 N N . ASP A 1 82 ? -4.939 0.083 -10.522 1.00 71.81 82 ASP A N 1
ATOM 655 C CA . ASP A 1 82 ? -6.366 0.210 -10.840 1.00 71.81 82 ASP A CA 1
ATOM 656 C C . ASP A 1 82 ? -6.977 1.476 -10.194 1.00 71.81 82 ASP A C 1
ATOM 658 O O . ASP A 1 82 ? -6.344 2.170 -9.396 1.00 71.81 82 ASP A O 1
ATOM 662 N N . SER A 1 83 ? -8.220 1.826 -10.544 1.00 61.88 83 SER A N 1
ATOM 663 C CA . SER A 1 83 ? -8.864 3.030 -9.994 1.00 61.88 83 SER A CA 1
ATOM 664 C C . SER A 1 83 ? -9.006 2.999 -8.470 1.00 61.88 83 SER A C 1
ATOM 666 O O . SER A 1 83 ? -8.857 4.034 -7.834 1.00 61.88 83 SER A O 1
ATOM 668 N N . ALA A 1 84 ? -9.242 1.828 -7.873 1.00 58.38 84 ALA A N 1
ATOM 669 C CA . ALA A 1 84 ? -9.327 1.694 -6.421 1.00 58.38 84 ALA A CA 1
ATOM 670 C C . ALA A 1 84 ? -7.949 1.852 -5.755 1.00 58.38 84 ALA A C 1
ATOM 672 O O . ALA A 1 84 ? -7.854 2.338 -4.633 1.00 58.38 84 ALA A O 1
ATOM 673 N N . GLN A 1 85 ? -6.876 1.482 -6.448 1.00 64.88 85 GLN A N 1
ATOM 674 C CA . GLN A 1 85 ? -5.499 1.630 -5.987 1.00 64.88 85 GLN A CA 1
ATOM 675 C C . GLN A 1 85 ? -5.003 3.076 -6.112 1.00 64.88 85 GLN A C 1
ATOM 677 O O . GLN A 1 85 ? -4.299 3.551 -5.225 1.00 64.88 85 GLN A O 1
ATOM 682 N N . ARG A 1 86 ? -5.408 3.807 -7.158 1.00 64.06 86 ARG A N 1
ATOM 683 C CA . ARG A 1 86 ? -5.109 5.246 -7.286 1.00 64.06 86 ARG A CA 1
ATOM 684 C C . ARG A 1 86 ? -5.794 6.087 -6.210 1.00 64.06 86 ARG A C 1
ATOM 686 O O . ARG A 1 86 ? -5.208 7.050 -5.728 1.00 64.06 86 ARG A O 1
ATOM 693 N N . ASP A 1 87 ? -6.996 5.688 -5.808 1.00 63.50 87 ASP A N 1
ATOM 694 C CA . ASP A 1 87 ? -7.766 6.371 -4.765 1.00 63.50 87 ASP A CA 1
ATOM 695 C C . ASP A 1 87 ? -7.434 5.869 -3.348 1.00 63.50 87 ASP A C 1
ATOM 697 O O . ASP A 1 87 ? -8.071 6.299 -2.375 1.00 63.50 87 ASP A O 1
ATOM 701 N N . ALA A 1 88 ? -6.476 4.941 -3.221 1.00 65.81 88 ALA A N 1
ATOM 702 C CA . ALA A 1 88 ? -6.139 4.298 -1.962 1.00 65.81 88 ALA A CA 1
ATOM 703 C C . ALA A 1 88 ? -5.632 5.304 -0.920 1.00 65.81 88 ALA A C 1
ATOM 705 O O . ALA A 1 88 ? -4.860 6.219 -1.211 1.00 65.81 88 ALA A O 1
ATOM 706 N N . ILE A 1 89 ? -6.041 5.114 0.331 1.00 67.75 89 ILE A N 1
ATOM 707 C CA . ILE A 1 89 ? -5.571 5.934 1.444 1.00 67.75 89 ILE A CA 1
ATOM 708 C C . ILE A 1 89 ? -4.169 5.484 1.801 1.00 67.75 89 ILE A C 1
ATOM 710 O O . ILE A 1 89 ? -3.956 4.385 2.320 1.00 67.75 89 ILE A O 1
ATOM 714 N N . VAL A 1 90 ? -3.212 6.378 1.593 1.00 71.62 90 VAL A N 1
ATOM 715 C CA . VAL A 1 90 ? -1.886 6.227 2.175 1.00 71.62 90 VAL A CA 1
ATOM 716 C C . VAL A 1 90 ? -1.994 6.540 3.667 1.00 71.62 90 VAL A C 1
ATOM 718 O O . VAL A 1 90 ? -2.047 7.701 4.076 1.00 71.62 90 VAL A O 1
ATOM 721 N N . TRP A 1 91 ? -2.040 5.492 4.490 1.00 75.94 91 TRP A N 1
ATOM 722 C CA . TRP A 1 91 ? -1.987 5.609 5.946 1.00 75.94 91 TRP A CA 1
ATOM 723 C C . TRP A 1 91 ? -0.579 6.018 6.373 1.00 75.94 91 TRP A C 1
ATOM 725 O O . TRP A 1 91 ? 0.297 5.192 6.611 1.00 75.94 91 TRP A O 1
ATOM 735 N N . GLN A 1 92 ? -0.349 7.328 6.416 1.00 79.06 92 GLN A N 1
ATOM 736 C CA . GLN A 1 92 ? 0.918 7.883 6.877 1.00 79.06 92 GLN A CA 1
ATOM 737 C C . GLN A 1 92 ? 1.162 7.484 8.341 1.00 79.06 92 GLN A C 1
ATOM 739 O O . GLN A 1 92 ? 0.218 7.543 9.135 1.00 79.06 92 GLN A O 1
ATOM 744 N N . PRO A 1 93 ? 2.409 7.180 8.750 1.00 83.12 93 PRO A N 1
ATOM 745 C CA . PRO A 1 93 ? 2.710 6.768 10.124 1.00 83.12 93 PRO A CA 1
ATOM 746 C C . PRO A 1 93 ? 2.185 7.742 11.187 1.00 83.12 93 PRO A C 1
ATOM 748 O O . PRO A 1 93 ? 1.677 7.328 12.224 1.00 83.12 93 PRO A O 1
ATOM 751 N N . ALA A 1 94 ? 2.232 9.049 10.910 1.00 80.38 94 ALA A N 1
ATOM 752 C CA . ALA A 1 94 ? 1.690 10.068 11.808 1.00 80.38 94 ALA A CA 1
ATOM 753 C C . ALA A 1 94 ? 0.159 9.980 11.967 1.00 80.38 94 ALA A C 1
ATOM 755 O O . ALA A 1 94 ? -0.364 10.223 13.053 1.00 80.38 94 ALA A O 1
ATOM 756 N N . VAL A 1 95 ? -0.563 9.617 10.903 1.00 86.00 95 VAL A N 1
ATOM 757 C CA . VAL A 1 95 ? -2.022 9.435 10.926 1.00 86.00 95 VAL A CA 1
ATOM 758 C C . VAL A 1 95 ? -2.383 8.154 11.672 1.00 86.00 95 VAL A C 1
ATOM 760 O O . VAL A 1 95 ? -3.290 8.166 12.502 1.00 86.00 95 VAL A O 1
ATOM 763 N N . GLU A 1 96 ? -1.643 7.069 11.431 1.00 91.88 96 GLU A N 1
ATOM 764 C CA . GLU A 1 96 ? -1.798 5.818 12.180 1.00 91.88 96 GLU A CA 1
ATOM 765 C C . GLU A 1 96 ? -1.566 6.033 13.676 1.00 91.88 96 GLU A C 1
ATOM 767 O O . GLU A 1 96 ? -2.372 5.598 14.498 1.00 91.88 96 GLU A O 1
ATOM 772 N N . GLN A 1 97 ? -0.510 6.764 14.034 1.00 92.88 97 GLN A N 1
ATOM 773 C CA . GLN A 1 97 ? -0.215 7.066 15.428 1.00 92.88 97 GLN A CA 1
ATOM 774 C C . GLN A 1 97 ? -1.304 7.938 16.057 1.00 92.88 97 GLN A C 1
ATOM 776 O O . GLN A 1 97 ? -1.791 7.615 17.136 1.00 92.88 97 GLN A O 1
ATOM 781 N N . ALA A 1 98 ? -1.762 8.989 15.370 1.00 92.12 98 ALA A N 1
ATOM 782 C CA . ALA A 1 98 ? -2.845 9.837 15.869 1.00 92.12 98 ALA A CA 1
ATOM 783 C C . ALA A 1 98 ? -4.153 9.052 16.089 1.00 92.12 98 ALA A C 1
ATOM 785 O O . ALA A 1 98 ? -4.889 9.304 17.053 1.00 92.12 98 ALA A O 1
ATOM 786 N N . PHE A 1 99 ? -4.433 8.075 15.220 1.00 94.00 99 PHE A N 1
ATOM 787 C CA . PHE A 1 99 ? -5.543 7.146 15.399 1.00 94.00 99 PHE A CA 1
ATOM 788 C C . PHE A 1 99 ? -5.353 6.289 16.655 1.00 94.00 99 PHE A C 1
ATOM 790 O O . PHE A 1 99 ? -6.251 6.247 17.500 1.00 94.00 99 PHE A O 1
ATOM 797 N N . LYS A 1 100 ? -4.187 5.646 16.812 1.00 95.31 100 LYS A N 1
ATOM 798 C CA . LYS A 1 100 ? -3.879 4.810 17.983 1.00 95.31 100 LYS A CA 1
ATOM 799 C C . LYS A 1 100 ? -3.953 5.607 19.281 1.00 95.31 100 LYS A C 1
ATOM 801 O O . LYS A 1 100 ? -4.626 5.168 20.207 1.00 95.31 100 LYS A O 1
ATOM 806 N N . ASP A 1 101 ? -3.383 6.807 19.329 1.00 96.12 101 ASP A N 1
ATOM 807 C CA . ASP A 1 101 ? -3.427 7.685 20.504 1.00 96.12 101 ASP A CA 1
ATOM 808 C C . ASP A 1 101 ? -4.868 8.019 20.915 1.00 96.12 101 ASP A C 1
ATOM 810 O O . ASP A 1 101 ? -5.214 8.040 22.101 1.00 96.12 101 ASP A O 1
ATOM 814 N N . SER A 1 102 ? -5.735 8.274 19.932 1.00 94.69 102 SER A N 1
ATOM 815 C CA . SER A 1 102 ? -7.156 8.541 20.170 1.00 94.69 102 SER A CA 1
ATOM 816 C C . SER A 1 102 ? -7.891 7.286 20.645 1.00 94.69 102 SER A C 1
ATOM 818 O O . SER A 1 102 ? -8.691 7.348 21.582 1.00 94.69 102 SER A O 1
ATOM 820 N N . CYS A 1 103 ? -7.585 6.135 20.045 1.00 95.50 103 CYS A N 1
ATOM 821 C CA . CYS A 1 103 ? -8.137 4.848 20.441 1.00 95.50 103 CYS A CA 1
ATOM 822 C C . CYS A 1 103 ? -7.743 4.475 21.875 1.00 95.50 103 CYS A C 1
ATOM 824 O O . CYS A 1 103 ? -8.612 4.099 22.659 1.00 95.50 103 CYS A O 1
ATOM 826 N N . LEU A 1 104 ? -6.474 4.645 22.253 1.00 95.88 104 LEU A N 1
ATOM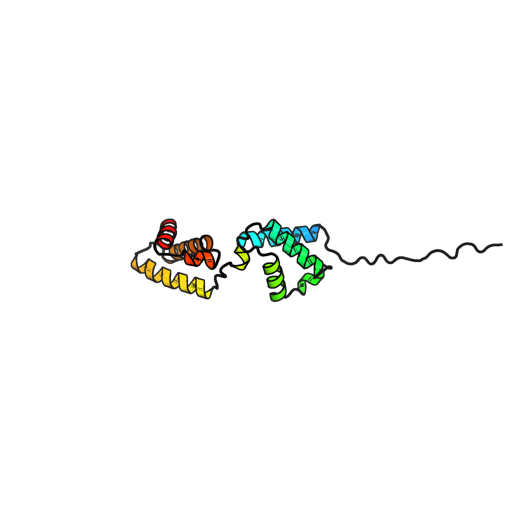 827 C CA . LEU A 1 104 ? -5.961 4.324 23.586 1.00 95.88 104 LEU A CA 1
ATOM 828 C C . LEU A 1 104 ? -6.678 5.125 24.677 1.00 95.88 104 LEU A C 1
ATOM 830 O O . LEU A 1 104 ? -7.067 4.566 25.703 1.00 95.88 104 LEU A O 1
ATOM 834 N N . LYS A 1 105 ? -6.944 6.417 24.433 1.00 93.62 105 LYS A N 1
ATOM 835 C CA . LYS A 1 105 ? -7.725 7.263 25.354 1.00 93.62 105 LYS A CA 1
ATOM 836 C C . LYS A 1 105 ? -9.131 6.708 25.594 1.00 93.62 105 LYS A C 1
ATOM 838 O O . LYS A 1 105 ? -9.588 6.667 26.734 1.00 93.62 105 LYS A O 1
ATOM 843 N N . MET A 1 106 ? -9.807 6.249 24.543 1.00 91.56 106 MET A N 1
ATOM 844 C CA . MET A 1 106 ? -11.137 5.635 24.643 1.00 91.56 106 MET A CA 1
ATOM 845 C C . MET A 1 106 ? -11.081 4.232 25.278 1.00 91.56 106 MET A C 1
ATOM 847 O O . MET A 1 106 ? -11.928 3.879 26.102 1.00 91.56 106 MET A O 1
ATOM 851 N N . ALA A 1 107 ? -10.086 3.418 24.927 1.00 92.06 107 ALA A N 1
ATOM 852 C CA . ALA A 1 107 ? -9.903 2.075 25.473 1.00 92.06 107 ALA A CA 1
ATOM 853 C C . ALA A 1 107 ? -9.647 2.108 26.991 1.00 92.06 107 ALA A C 1
ATOM 855 O O . ALA A 1 107 ? -10.193 1.281 27.722 1.00 92.06 107 ALA A O 1
ATOM 856 N N . ALA A 1 108 ? -8.914 3.117 27.477 1.00 88.00 108 ALA A N 1
ATOM 857 C CA . ALA A 1 108 ? -8.727 3.369 28.904 1.00 88.00 108 ALA A CA 1
ATOM 858 C C . ALA A 1 108 ? -10.048 3.710 29.620 1.00 88.00 108 ALA A C 1
ATOM 860 O O . ALA A 1 108 ? -10.309 3.206 30.711 1.00 88.00 108 ALA A O 1
ATOM 861 N N . GLN A 1 109 ? -10.919 4.509 28.993 1.00 88.56 109 GLN A N 1
ATOM 862 C CA . GLN A 1 109 ? -12.241 4.852 29.541 1.00 88.56 109 GLN A CA 1
ATOM 863 C C . GLN A 1 109 ? -13.203 3.657 29.592 1.00 88.56 109 GLN A C 1
ATOM 865 O O . GLN A 1 109 ? -14.107 3.626 30.422 1.00 88.56 109 GLN A O 1
ATOM 870 N N . THR A 1 110 ? -13.009 2.673 28.713 1.00 86.44 110 THR A N 1
ATOM 871 C CA . THR A 1 110 ? -13.876 1.491 28.574 1.00 86.44 110 THR A CA 1
ATOM 872 C C . THR A 1 110 ? -13.274 0.217 29.170 1.00 86.44 110 THR A C 1
ATOM 874 O O . THR A 1 110 ? -13.825 -0.863 28.971 1.00 86.44 110 THR A O 1
ATOM 877 N N . GLN A 1 111 ? -12.169 0.341 29.917 1.00 87.81 111 GLN A N 1
ATOM 878 C CA . GLN A 1 111 ? -11.517 -0.749 30.655 1.00 87.81 111 GLN A CA 1
ATOM 879 C C . GLN A 1 111 ? -11.206 -1.987 29.795 1.00 87.81 111 GLN A C 1
ATOM 881 O O . GLN A 1 111 ? -11.428 -3.125 30.211 1.00 87.81 111 GLN A O 1
ATOM 886 N N . LYS A 1 112 ? -10.686 -1.784 28.579 1.00 88.94 112 LYS A N 1
ATOM 887 C CA . LYS A 1 112 ? -10.219 -2.900 27.742 1.00 88.94 112 LYS A CA 1
ATOM 888 C C . LYS A 1 112 ? -9.034 -3.617 28.396 1.00 88.94 112 LYS A C 1
ATOM 890 O O . LYS A 1 112 ? -8.141 -2.971 28.933 1.00 88.94 112 LYS A O 1
ATOM 895 N N . VAL A 1 113 ? -9.028 -4.952 28.320 1.00 85.56 113 VAL A N 1
ATOM 896 C CA . VAL A 1 113 ? -8.035 -5.825 28.981 1.00 85.56 113 VAL A CA 1
ATOM 897 C C . VAL A 1 113 ? -6.623 -5.619 28.417 1.00 85.56 113 VAL A C 1
ATOM 899 O O . VAL A 1 113 ? -5.652 -5.704 29.162 1.00 85.56 113 VAL A O 1
ATOM 902 N N . ASN A 1 114 ? -6.511 -5.293 27.125 1.00 91.31 114 ASN A N 1
ATOM 903 C CA . ASN A 1 114 ? -5.254 -4.925 26.474 1.00 91.31 114 ASN A CA 1
ATOM 904 C C . ASN A 1 114 ? -5.484 -3.772 25.473 1.00 91.31 114 ASN A C 1
ATOM 906 O O . ASN A 1 114 ? -5.761 -4.032 24.299 1.00 91.31 114 ASN A O 1
ATOM 910 N N . PRO A 1 115 ? -5.448 -2.503 25.929 1.00 93.38 115 PRO A N 1
ATOM 911 C CA . PRO A 1 115 ? -5.752 -1.338 25.098 1.00 93.38 115 PRO A CA 1
ATOM 912 C C . PRO A 1 115 ? -4.889 -1.225 23.839 1.00 93.38 115 PRO A C 1
ATOM 914 O O . PRO A 1 115 ? -5.430 -0.928 22.778 1.00 93.38 115 PRO A O 1
ATOM 917 N N . ASP A 1 116 ? -3.587 -1.502 23.934 1.00 94.19 116 ASP A N 1
ATOM 918 C CA . ASP A 1 116 ? -2.665 -1.436 22.796 1.00 94.19 116 ASP A CA 1
ATOM 919 C C . ASP A 1 116 ? -3.027 -2.463 21.722 1.00 94.19 116 ASP A C 1
ATOM 921 O O . ASP A 1 116 ? -3.301 -2.098 20.580 1.00 94.19 116 ASP A O 1
ATOM 925 N N . GLN A 1 117 ? -3.146 -3.739 22.104 1.00 95.06 117 GLN A N 1
ATOM 926 C CA . GLN A 1 117 ? -3.503 -4.805 21.164 1.00 95.06 117 GLN A CA 1
ATOM 927 C C . GLN A 1 117 ? -4.905 -4.606 20.567 1.00 95.06 117 GLN A C 1
ATOM 929 O O . GLN A 1 117 ? -5.127 -4.880 19.386 1.00 95.06 117 GLN A O 1
ATOM 934 N N . TYR A 1 118 ? -5.849 -4.098 21.363 1.00 95.19 118 TYR A N 1
ATOM 935 C CA . TYR A 1 118 ? -7.173 -3.712 20.882 1.00 95.19 118 TYR A CA 1
ATOM 936 C C . TYR A 1 118 ? -7.071 -2.618 19.812 1.00 95.19 118 TYR A C 1
ATOM 938 O O . TYR A 1 118 ? -7.674 -2.738 18.748 1.00 95.19 118 TYR A O 1
ATOM 946 N N . CYS A 1 119 ? -6.295 -1.563 20.063 1.00 96.25 119 CYS A N 1
ATOM 947 C CA . CYS A 1 119 ? -6.158 -0.442 19.138 1.00 96.25 119 CYS A CA 1
ATOM 948 C C . CYS A 1 119 ? -5.394 -0.798 17.861 1.00 96.25 119 CYS A C 1
ATOM 950 O O . CYS A 1 119 ? -5.762 -0.305 16.794 1.00 96.25 119 CYS A O 1
ATOM 952 N N . ASP A 1 120 ? -4.410 -1.693 17.946 1.00 95.69 120 ASP A N 1
ATOM 953 C CA . ASP A 1 120 ? -3.753 -2.278 16.776 1.00 95.69 120 ASP A CA 1
ATOM 954 C C . ASP A 1 120 ? -4.757 -3.050 15.912 1.00 95.69 120 ASP A C 1
ATOM 956 O O . ASP A 1 120 ? -4.893 -2.772 14.721 1.00 95.69 120 ASP A O 1
ATOM 960 N N . CYS A 1 121 ? -5.546 -3.938 16.526 1.00 95.81 121 CYS A N 1
ATOM 961 C CA . CYS A 1 121 ? -6.582 -4.694 15.821 1.00 95.81 121 CYS A CA 1
ATOM 962 C C . CYS A 1 121 ? -7.626 -3.780 15.162 1.00 95.81 121 CYS A C 1
ATOM 964 O O . CYS A 1 121 ? -8.019 -3.995 14.013 1.00 95.81 121 CYS A O 1
ATOM 966 N N . VAL A 1 122 ? -8.075 -2.737 15.867 1.00 95.31 122 VAL A N 1
ATOM 967 C CA . VAL A 1 122 ? -9.065 -1.799 15.328 1.00 95.31 122 VAL A CA 1
ATOM 968 C C . VAL A 1 122 ? -8.488 -1.009 14.156 1.00 95.31 122 VAL A C 1
ATOM 970 O O . VAL A 1 122 ? -9.173 -0.866 13.142 1.00 95.31 122 VAL A O 1
ATOM 973 N N . LEU A 1 123 ? -7.246 -0.523 14.258 1.00 93.56 123 LEU A N 1
ATOM 974 C CA . LEU A 1 123 ? -6.579 0.170 13.155 1.00 93.56 123 LEU A CA 1
ATOM 975 C C . LEU A 1 123 ? -6.480 -0.738 11.922 1.00 93.56 123 LEU A C 1
ATOM 977 O O . LEU A 1 123 ? -6.842 -0.313 10.825 1.00 93.56 123 LEU A O 1
ATOM 981 N N . ASP A 1 124 ? -6.075 -1.995 12.097 1.00 91.81 124 ASP A N 1
ATOM 982 C CA . ASP A 1 124 ? -6.003 -2.965 11.001 1.00 91.81 124 ASP A CA 1
ATOM 983 C C . ASP A 1 124 ? -7.380 -3.233 10.380 1.00 91.81 124 ASP A C 1
ATOM 985 O O . ASP A 1 124 ? -7.526 -3.280 9.153 1.00 91.81 124 ASP A O 1
ATOM 989 N N . GLY A 1 125 ? -8.419 -3.342 11.210 1.00 91.88 125 GLY A N 1
ATOM 990 C CA . GLY A 1 125 ? -9.801 -3.474 10.759 1.00 91.88 125 GLY A CA 1
ATOM 991 C C . GLY A 1 125 ? -10.268 -2.279 9.924 1.00 91.88 125 GLY A C 1
ATOM 992 O O . GLY A 1 125 ? -10.881 -2.465 8.868 1.00 91.88 125 GLY A O 1
ATOM 993 N N . VAL A 1 126 ? -9.932 -1.057 10.350 1.00 91.31 126 VAL A N 1
ATOM 994 C CA . VAL A 1 126 ? -10.228 0.181 9.615 1.00 91.31 126 VAL A CA 1
ATOM 995 C C . VAL A 1 126 ? -9.472 0.205 8.287 1.00 91.31 126 VAL A C 1
ATOM 997 O O . VAL A 1 126 ? -10.109 0.340 7.245 1.00 91.31 126 VAL A O 1
ATOM 1000 N N . LYS A 1 127 ? -8.153 -0.018 8.287 1.00 87.25 127 LYS A N 1
ATOM 1001 C CA . LYS A 1 127 ? -7.320 -0.051 7.069 1.00 87.25 127 LYS A CA 1
ATOM 1002 C C . LYS A 1 127 ? -7.811 -1.084 6.055 1.00 87.25 127 LYS A C 1
ATOM 1004 O O . LYS A 1 127 ? -7.800 -0.847 4.850 1.00 87.25 127 LYS A O 1
ATOM 1009 N N . LYS A 1 128 ? -8.282 -2.239 6.531 1.00 84.38 128 LYS A N 1
ATOM 1010 C CA . LYS A 1 128 ? -8.811 -3.307 5.673 1.00 84.38 128 LYS A CA 1
ATOM 1011 C C . LYS A 1 128 ? -10.158 -2.950 5.044 1.00 84.38 128 LYS A C 1
ATOM 1013 O O . LYS A 1 128 ? -10.417 -3.356 3.905 1.00 84.38 128 LYS A O 1
ATOM 1018 N N . ARG A 1 129 ? -11.019 -2.258 5.799 1.00 84.69 129 ARG A N 1
ATOM 1019 C CA . ARG A 1 129 ? -12.390 -1.908 5.402 1.00 84.69 129 ARG A CA 1
ATOM 1020 C C . ARG A 1 129 ? -12.453 -0.640 4.553 1.00 84.69 129 ARG A C 1
ATOM 1022 O O . ARG A 1 129 ? -13.270 -0.583 3.643 1.00 84.69 129 ARG A O 1
ATOM 1029 N N . PHE A 1 130 ? -11.592 0.330 4.836 1.00 85.12 130 PHE A N 1
ATOM 1030 C CA . PHE A 1 130 ? -11.556 1.636 4.190 1.00 85.12 130 PHE A CA 1
ATOM 1031 C C . PHE A 1 130 ? -10.257 1.769 3.416 1.00 85.12 130 PHE A C 1
ATOM 1033 O O . PHE A 1 130 ? -9.238 2.223 3.939 1.00 85.12 130 PHE A O 1
ATOM 1040 N N . ARG A 1 131 ? -10.298 1.290 2.174 1.00 74.44 131 ARG A N 1
ATOM 1041 C CA . ARG A 1 131 ? -9.115 1.209 1.319 1.00 74.44 131 ARG A CA 1
ATOM 1042 C C . ARG A 1 131 ? -8.920 2.491 0.546 1.00 74.44 131 ARG A C 1
ATOM 1044 O O . ARG A 1 131 ? -7.785 2.909 0.380 1.00 74.44 131 ARG A O 1
ATOM 1051 N N . THR A 1 132 ? -10.014 3.109 0.114 1.00 71.38 132 THR A N 1
ATOM 1052 C CA . THR A 1 132 ? -9.999 4.317 -0.705 1.00 71.38 132 THR A CA 1
ATOM 1053 C C . THR A 1 132 ? -10.525 5.522 0.048 1.00 71.38 132 THR A C 1
ATOM 1055 O O . THR A 1 132 ? -11.333 5.406 0.972 1.00 71.38 132 THR A O 1
ATOM 1058 N N . THR A 1 133 ? -10.111 6.706 -0.391 1.00 69.06 133 THR A N 1
ATOM 1059 C CA . THR A 1 133 ? -10.578 7.981 0.169 1.00 69.06 133 THR A CA 1
ATOM 1060 C C . THR A 1 133 ? -12.106 8.101 0.080 1.00 69.06 133 THR A C 1
ATOM 1062 O O . THR A 1 133 ? -12.741 8.667 0.968 1.00 69.06 133 THR A O 1
ATOM 1065 N N . ASN A 1 134 ? -12.715 7.484 -0.938 1.00 71.56 134 ASN A N 1
ATOM 1066 C CA . ASN A 1 134 ? -14.167 7.395 -1.087 1.00 71.56 134 ASN A CA 1
ATOM 1067 C C . ASN A 1 134 ? -14.810 6.496 -0.021 1.00 71.56 134 ASN A C 1
ATOM 1069 O O . ASN A 1 134 ? -15.867 6.842 0.511 1.00 71.56 134 ASN A O 1
ATOM 1073 N N . ASP A 1 135 ? -14.168 5.387 0.352 1.00 77.06 135 ASP A N 1
ATOM 1074 C CA . ASP A 1 135 ? -14.674 4.491 1.396 1.00 77.06 135 ASP A CA 1
ATOM 1075 C C . ASP A 1 135 ? -14.690 5.181 2.762 1.00 77.06 135 ASP A C 1
ATOM 1077 O O . ASP A 1 135 ? -15.620 4.965 3.538 1.00 77.06 135 ASP A O 1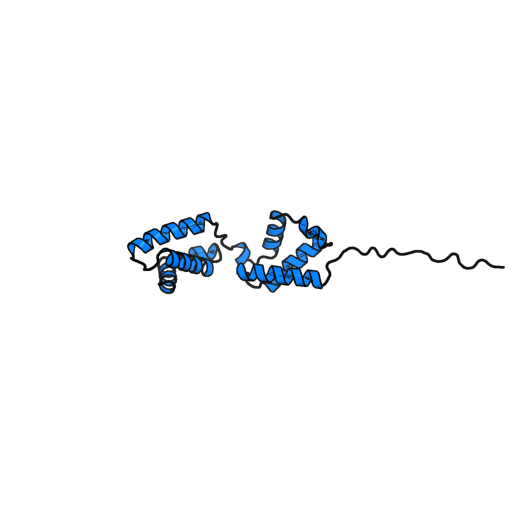
ATOM 1081 N N . LEU A 1 136 ? -13.705 6.041 3.062 1.00 78.94 136 LEU A N 1
ATOM 1082 C CA . LEU A 1 136 ? -13.636 6.763 4.343 1.00 78.94 136 LEU A CA 1
ATOM 1083 C C . LEU A 1 136 ? -14.890 7.588 4.637 1.00 78.94 136 LEU A C 1
ATOM 1085 O O . LEU A 1 136 ? -15.236 7.759 5.803 1.00 78.94 136 LEU A O 1
ATOM 1089 N N . SER A 1 137 ? -15.609 8.053 3.612 1.00 80.19 137 SER A N 1
ATOM 1090 C CA . SER A 1 137 ? -16.890 8.750 3.797 1.00 80.19 137 SER A CA 1
ATOM 1091 C C . SER A 1 137 ? -17.958 7.886 4.486 1.00 80.19 137 SER A C 1
ATOM 1093 O O . SER A 1 137 ? -18.902 8.411 5.074 1.00 80.19 137 SER A O 1
ATOM 1095 N N . GLN A 1 138 ? -17.798 6.561 4.456 1.00 84.25 138 GLN A N 1
ATOM 1096 C CA . GLN A 1 138 ? -18.682 5.591 5.100 1.00 84.25 138 GLN A CA 1
ATOM 1097 C C . GLN A 1 138 ? -18.249 5.261 6.541 1.00 84.25 138 GLN A C 1
ATOM 1099 O O . GLN A 1 138 ? -18.930 4.493 7.233 1.00 84.25 138 GLN A O 1
ATOM 1104 N N . LEU A 1 139 ? -17.126 5.817 7.015 1.00 86.44 139 LEU A N 1
ATOM 1105 C CA . LEU A 1 139 ? -16.667 5.664 8.390 1.00 86.44 139 LEU A CA 1
ATOM 1106 C C . LEU A 1 139 ? -17.608 6.420 9.333 1.00 86.44 139 LEU A C 1
ATOM 1108 O O . LEU A 1 139 ? -17.642 7.647 9.372 1.00 86.44 139 LEU A O 1
ATOM 1112 N N . ASN A 1 140 ? -18.376 5.669 10.116 1.00 89.69 140 ASN A N 1
ATOM 1113 C CA . ASN A 1 140 ? -19.341 6.199 11.073 1.00 89.69 140 ASN A CA 1
ATOM 1114 C C . ASN A 1 140 ? -19.251 5.433 12.409 1.00 89.69 140 ASN A C 1
ATOM 1116 O O . ASN A 1 140 ? -18.580 4.393 12.477 1.00 89.69 140 ASN A O 1
ATOM 1120 N N . PRO A 1 141 ? -19.911 5.916 13.479 1.00 90.81 141 PRO A N 1
ATOM 1121 C CA . PRO A 1 141 ? -19.847 5.278 14.793 1.00 90.81 141 PRO A CA 1
ATOM 1122 C C . PRO A 1 141 ? -20.263 3.801 14.796 1.00 90.81 141 PRO A C 1
ATOM 1124 O O . PRO A 1 141 ? -19.649 3.000 15.496 1.00 90.81 141 PRO A O 1
ATOM 1127 N N . GLN A 1 142 ? -21.256 3.413 13.991 1.00 91.94 142 GLN A N 1
ATOM 1128 C CA . GLN A 1 142 ? -21.740 2.034 13.907 1.00 91.94 142 GLN A CA 1
ATOM 1129 C C . GLN A 1 142 ? -20.685 1.112 13.290 1.00 91.94 142 GLN A C 1
ATOM 1131 O O . GLN A 1 142 ? -20.419 0.031 13.816 1.00 91.94 142 GLN A O 1
ATOM 1136 N N . THR A 1 143 ? -20.040 1.545 12.206 1.00 91.31 143 THR A N 1
ATOM 1137 C CA . THR A 1 143 ? -18.965 0.773 11.575 1.00 91.31 143 THR A CA 1
ATOM 1138 C C . THR A 1 143 ? -17.753 0.659 12.499 1.00 91.31 143 THR A C 1
ATOM 1140 O O . THR A 1 143 ? -17.181 -0.422 12.625 1.00 91.31 143 THR A O 1
ATOM 1143 N N . MET A 1 144 ? -17.398 1.739 13.201 1.00 90.44 144 MET A N 1
ATOM 1144 C CA . MET A 1 144 ? -16.325 1.726 14.201 1.00 90.44 144 MET A CA 1
ATOM 1145 C C . MET A 1 144 ? -16.617 0.757 15.349 1.00 90.44 144 MET A C 1
ATOM 1147 O O . MET A 1 144 ? -15.742 -0.005 15.758 1.00 90.44 144 MET A O 1
ATOM 1151 N N . GLN A 1 145 ? -17.858 0.736 15.836 1.00 90.69 145 GLN A N 1
ATOM 1152 C CA . GLN A 1 145 ? -18.286 -0.199 16.870 1.00 90.69 145 GLN A CA 1
ATOM 1153 C C . GLN A 1 145 ? -18.211 -1.653 16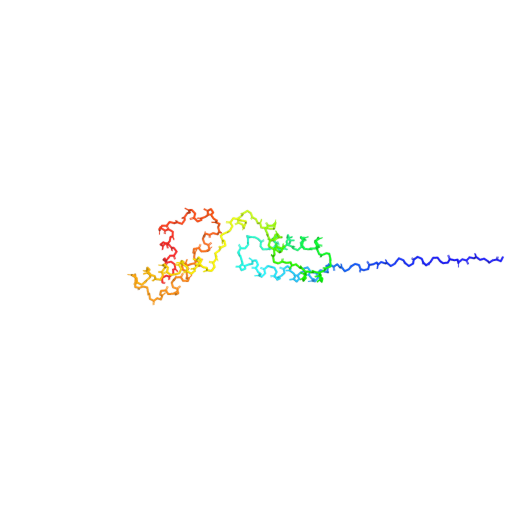.3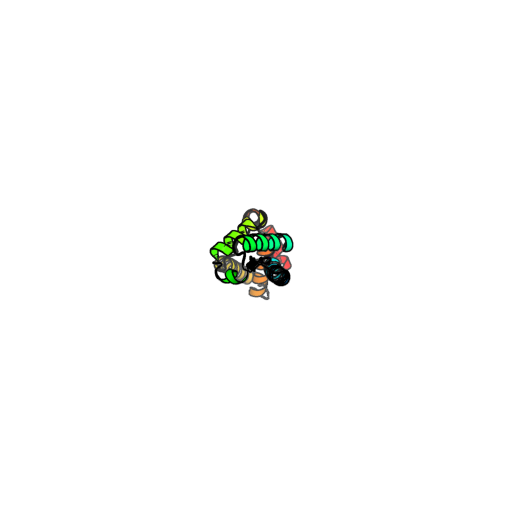88 1.00 90.69 145 GLN A C 1
ATOM 1155 O O . GLN A 1 145 ? -17.726 -2.507 17.128 1.00 90.69 145 GLN A O 1
ATOM 1160 N N . ALA A 1 146 ? -18.649 -1.935 15.157 1.00 93.06 146 ALA A N 1
ATOM 1161 C CA . ALA A 1 146 ? -18.590 -3.276 14.580 1.00 93.06 146 ALA A CA 1
ATOM 1162 C C . ALA A 1 146 ? -17.144 -3.786 14.459 1.00 93.06 146 ALA A C 1
ATOM 1164 O O . ALA A 1 146 ? -16.866 -4.925 14.824 1.00 93.06 146 ALA A O 1
ATOM 1165 N N . ILE A 1 147 ? -16.211 -2.934 14.018 1.00 93.75 147 ILE A N 1
ATOM 1166 C CA . ILE A 1 147 ? -14.779 -3.268 13.985 1.00 93.75 147 ILE A CA 1
ATOM 1167 C C . ILE A 1 147 ? -14.274 -3.537 15.408 1.00 93.75 147 ILE A C 1
ATOM 1169 O O . ILE A 1 147 ? -13.699 -4.592 15.666 1.00 93.75 147 ILE A O 1
ATOM 1173 N N . GLY A 1 148 ? -14.568 -2.647 16.360 1.00 91.94 148 GLY A N 1
ATOM 1174 C CA . GLY A 1 148 ? -14.181 -2.811 17.764 1.00 91.94 148 GLY A CA 1
ATOM 1175 C C . GLY A 1 148 ? -14.699 -4.100 18.409 1.00 91.94 148 GLY A C 1
ATOM 1176 O O . GLY A 1 148 ? -14.013 -4.700 19.229 1.00 91.94 148 GLY A O 1
ATOM 1177 N N . GLN A 1 149 ? -15.886 -4.572 18.026 1.00 91.88 149 GLN A N 1
ATOM 1178 C CA . GLN A 1 149 ? -16.441 -5.838 18.515 1.00 91.88 149 GLN A CA 1
ATOM 1179 C C . GLN A 1 149 ? -15.647 -7.067 18.064 1.00 91.88 149 GLN A C 1
ATOM 1181 O O . GLN A 1 149 ? -15.596 -8.044 18.803 1.00 91.88 149 GLN A O 1
ATOM 1186 N N . THR A 1 150 ? -14.992 -7.012 16.903 1.00 93.88 150 THR A N 1
ATOM 1187 C CA . THR A 1 150 ? -14.128 -8.108 16.430 1.00 93.88 150 THR A CA 1
ATOM 1188 C C . THR A 1 150 ? -12.770 -8.172 17.132 1.00 93.88 150 THR A C 1
ATOM 1190 O O . THR A 1 150 ? -12.058 -9.157 16.975 1.00 93.88 150 THR A O 1
ATOM 1193 N N . CYS A 1 151 ? -12.432 -7.145 17.915 1.00 92.44 151 CYS A N 1
ATOM 1194 C CA . CYS A 1 151 ? -11.130 -6.967 18.555 1.00 92.44 151 CYS A CA 1
ATOM 1195 C C . CYS A 1 151 ? -11.161 -7.134 20.085 1.00 92.44 151 CYS A C 1
ATOM 1197 O O . CYS A 1 151 ? -10.176 -6.795 20.738 1.00 92.44 151 CYS A O 1
ATOM 1199 N N . GLN A 1 152 ? -12.299 -7.555 20.659 1.00 75.44 152 GLN A N 1
ATOM 1200 C CA . GLN A 1 152 ? -12.509 -7.640 22.113 1.00 75.44 152 GLN A CA 1
ATOM 1201 C C . GLN A 1 152 ? -11.739 -8.771 22.784 1.00 75.44 152 GLN A C 1
ATOM 1203 O O . GLN A 1 152 ? -11.674 -9.873 22.197 1.00 75.44 152 GLN A O 1
#